Protein AF-A0A9E4BZV4-F1 (afdb_monomer_lite)

Structure (mmCIF, N/CA/C/O backbone):
data_AF-A0A9E4BZV4-F1
#
_entry.id   AF-A0A9E4BZV4-F1
#
loop_
_atom_site.group_PDB
_atom_site.id
_atom_site.type_symbol
_atom_site.label_atom_id
_atom_site.label_alt_id
_atom_site.label_comp_id
_atom_site.label_asym_id
_atom_site.label_entity_id
_atom_site.label_seq_id
_atom_site.pdbx_PDB_ins_code
_atom_site.Cartn_x
_atom_site.Cartn_y
_atom_site.Cartn_z
_atom_site.occupancy
_atom_site.B_iso_or_equiv
_atom_site.auth_seq_id
_atom_site.auth_comp_id
_atom_site.auth_asym_id
_atom_site.auth_atom_id
_atom_site.pdbx_PDB_model_num
ATOM 1 N N . MET A 1 1 ? -11.266 -21.667 -9.000 1.00 48.69 1 MET A N 1
ATOM 2 C CA . MET A 1 1 ? -10.302 -21.765 -7.882 1.00 48.69 1 MET A CA 1
ATOM 3 C C . MET A 1 1 ? -11.061 -22.300 -6.679 1.00 48.69 1 MET A C 1
ATOM 5 O O . MET A 1 1 ? -12.062 -21.698 -6.316 1.00 48.69 1 MET A O 1
ATOM 9 N N . SER A 1 2 ? -10.687 -23.462 -6.141 1.00 59.59 2 SER A N 1
ATOM 10 C CA . SER A 1 2 ? -11.324 -24.016 -4.939 1.00 59.59 2 SER A CA 1
ATOM 11 C C . SER A 1 2 ? -10.746 -23.324 -3.709 1.00 59.59 2 SER A C 1
ATOM 13 O O . SER A 1 2 ? -9.548 -23.442 -3.464 1.00 59.59 2 SER A O 1
ATOM 15 N N . VAL A 1 3 ? -11.576 -22.600 -2.961 1.00 64.75 3 VAL A N 1
ATOM 16 C CA . VAL A 1 3 ? -11.179 -22.023 -1.671 1.00 64.75 3 VAL A CA 1
ATOM 17 C C . VAL A 1 3 ? -10.897 -23.180 -0.716 1.00 64.75 3 VAL A C 1
ATOM 19 O O . VAL A 1 3 ? -11.782 -24.007 -0.481 1.00 64.75 3 VAL A O 1
ATOM 22 N N . SER A 1 4 ? -9.668 -23.288 -0.215 1.00 88.69 4 SER A N 1
ATOM 23 C CA . SER A 1 4 ? -9.328 -24.351 0.725 1.00 88.69 4 SER A CA 1
ATOM 24 C C . SER A 1 4 ? -9.882 -24.021 2.113 1.00 88.69 4 SER A C 1
ATOM 26 O O . SER A 1 4 ? -10.032 -22.859 2.492 1.00 88.69 4 SER A O 1
ATOM 28 N N . VAL A 1 5 ? -10.164 -25.050 2.915 1.00 82.75 5 VAL A N 1
ATOM 29 C CA . VAL A 1 5 ? -10.580 -24.874 4.319 1.00 82.75 5 VAL A CA 1
ATOM 30 C C . VAL A 1 5 ? -9.517 -24.102 5.118 1.00 82.75 5 VAL A C 1
ATOM 32 O O . VAL A 1 5 ? -9.857 -23.353 6.032 1.00 82.75 5 VAL A O 1
ATOM 35 N N . ALA A 1 6 ? -8.241 -24.229 4.740 1.00 77.19 6 ALA A N 1
ATOM 36 C CA . ALA A 1 6 ? -7.143 -23.482 5.343 1.00 77.19 6 ALA A CA 1
ATOM 37 C C . ALA A 1 6 ? -7.235 -21.975 5.048 1.00 77.19 6 ALA A C 1
ATOM 39 O O . ALA A 1 6 ? -7.008 -21.179 5.956 1.00 77.19 6 ALA A O 1
ATOM 40 N N . ASP A 1 7 ? -7.641 -21.581 3.837 1.00 72.44 7 ASP A N 1
ATOM 41 C CA . ASP A 1 7 ? -7.816 -20.168 3.465 1.00 72.44 7 ASP A CA 1
ATOM 42 C C . ASP A 1 7 ? -8.949 -19.521 4.270 1.00 72.44 7 ASP A C 1
ATOM 44 O O . ASP A 1 7 ? -8.813 -18.403 4.772 1.00 72.44 7 ASP A O 1
ATOM 48 N N . VAL A 1 8 ? -10.052 -20.256 4.460 1.00 77.31 8 VAL A N 1
ATOM 49 C CA . VAL A 1 8 ? -11.174 -19.815 5.304 1.00 77.31 8 VAL A CA 1
ATOM 50 C C . VAL A 1 8 ? -10.735 -19.690 6.763 1.00 77.31 8 VAL A C 1
ATOM 52 O O . VAL A 1 8 ? -11.028 -18.681 7.403 1.00 77.31 8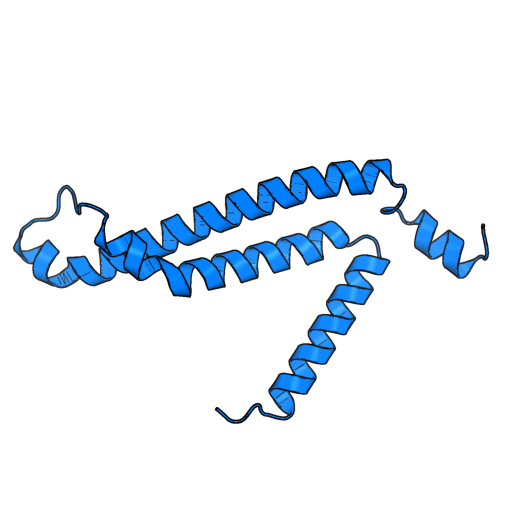 VAL A O 1
ATOM 55 N N . GLY A 1 9 ? -9.999 -20.680 7.282 1.00 81.12 9 GLY A N 1
ATOM 56 C CA . GLY A 1 9 ? -9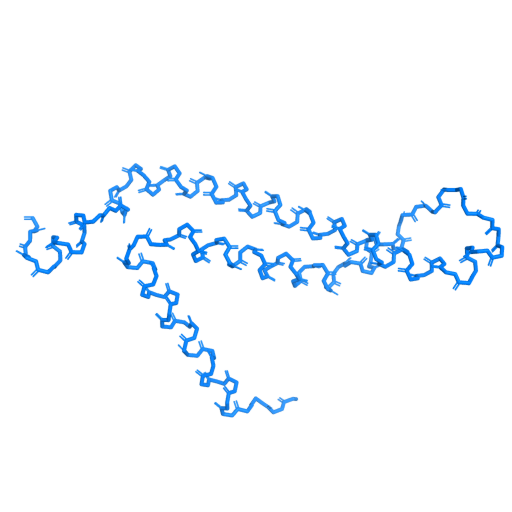.464 -20.664 8.644 1.00 81.12 9 GLY A CA 1
ATOM 57 C C . GLY A 1 9 ? -8.520 -19.486 8.895 1.00 81.12 9 GLY A C 1
ATOM 58 O O . GLY A 1 9 ? -8.664 -18.790 9.901 1.00 81.12 9 GLY A O 1
ATOM 59 N N . PHE A 1 10 ? -7.610 -19.205 7.957 1.00 75.12 10 PHE A N 1
ATOM 60 C CA . PHE A 1 10 ? -6.713 -18.048 8.021 1.00 75.12 10 PHE A CA 1
ATOM 61 C C . PHE A 1 10 ? -7.472 -16.721 7.965 1.00 75.12 10 PHE A C 1
ATOM 63 O O . PHE A 1 10 ? -7.181 -15.819 8.753 1.00 75.12 10 PHE A O 1
ATOM 70 N N . GLY A 1 11 ? -8.471 -16.605 7.085 1.00 73.50 11 GLY A N 1
ATOM 71 C CA . GLY A 1 11 ? -9.315 -15.413 6.997 1.00 73.50 11 GLY A CA 1
ATOM 72 C C . GLY A 1 11 ? -10.059 -15.126 8.303 1.00 73.50 11 GLY A C 1
ATOM 73 O O . GLY A 1 11 ? -10.064 -13.990 8.781 1.00 73.50 11 GLY A O 1
ATOM 74 N N . LEU A 1 12 ? -10.618 -16.164 8.929 1.00 75.81 12 LEU A N 1
ATOM 75 C CA . LEU A 1 12 ? -11.299 -16.062 10.223 1.00 75.81 12 LEU A CA 1
ATOM 76 C C . LEU A 1 12 ? -10.337 -15.648 11.342 1.00 75.81 12 LEU A C 1
ATOM 78 O O . LEU A 1 12 ? -10.658 -14.762 12.134 1.00 75.81 12 LEU A O 1
ATOM 82 N N . LEU A 1 13 ? -9.140 -16.236 11.376 1.00 73.75 13 LEU A N 1
ATOM 83 C CA . LEU A 1 13 ? -8.114 -15.895 12.360 1.00 73.75 13 LEU A CA 1
ATOM 84 C C . LEU A 1 13 ? -7.670 -14.428 12.231 1.00 73.75 13 LEU A C 1
ATOM 86 O O . LEU A 1 13 ? -7.541 -13.727 13.236 1.00 73.75 13 LEU A O 1
ATOM 90 N N . MET A 1 14 ? -7.488 -13.942 10.998 1.00 71.94 14 MET A N 1
ATOM 91 C CA . MET A 1 14 ? -7.159 -12.538 10.734 1.00 71.94 14 MET A CA 1
ATOM 92 C C . MET A 1 14 ? -8.289 -11.596 11.149 1.00 71.94 14 MET A C 1
ATOM 94 O O . MET A 1 14 ? -8.021 -10.574 11.779 1.00 71.94 14 MET A O 1
ATOM 98 N N . ALA A 1 15 ? -9.544 -11.947 10.856 1.00 69.81 15 ALA A N 1
ATOM 99 C CA . ALA A 1 15 ? -10.702 -11.147 11.247 1.00 69.81 15 ALA A CA 1
ATOM 100 C C . ALA A 1 15 ? -10.824 -11.023 12.776 1.00 69.81 15 ALA A C 1
ATOM 102 O O . ALA A 1 15 ? -11.037 -9.925 13.292 1.00 69.81 15 ALA A O 1
ATOM 103 N N . VAL A 1 16 ? -10.622 -12.124 13.510 1.00 72.94 16 VAL A N 1
ATOM 104 C CA . VAL A 1 16 ? -10.641 -12.122 14.981 1.00 72.94 16 VAL A CA 1
ATOM 105 C C . VAL A 1 16 ? -9.480 -11.302 15.550 1.00 72.94 16 VAL A C 1
ATOM 107 O O . VAL A 1 16 ? -9.710 -10.478 16.434 1.00 72.94 16 VAL A O 1
ATOM 110 N N . SER A 1 17 ? -8.260 -11.454 15.022 1.00 67.38 17 SER A N 1
ATOM 111 C CA . SER A 1 17 ? -7.102 -10.644 15.436 1.00 67.38 17 SER A CA 1
ATOM 112 C C . SER A 1 17 ? -7.302 -9.151 15.167 1.00 67.38 17 SER A C 1
ATOM 114 O O . SER A 1 17 ? -6.996 -8.329 16.030 1.00 67.38 17 SER A O 1
ATOM 116 N N . ALA A 1 18 ? -7.861 -8.788 14.010 1.00 64.31 18 ALA A N 1
ATOM 117 C CA . ALA A 1 18 ? -8.175 -7.402 13.673 1.00 64.31 18 ALA A CA 1
ATOM 118 C C . ALA A 1 18 ? -9.243 -6.821 14.614 1.00 64.31 18 ALA A C 1
ATOM 120 O O . ALA A 1 18 ? -9.082 -5.710 15.119 1.00 64.31 18 ALA A O 1
ATOM 121 N N . PHE A 1 19 ? -10.294 -7.589 14.918 1.00 67.31 19 PHE A N 1
ATOM 122 C CA . PHE A 1 19 ? -11.336 -7.194 15.868 1.00 67.31 19 PHE A CA 1
ATOM 123 C C . PHE A 1 19 ? -10.786 -6.998 17.288 1.00 67.31 19 PHE A C 1
ATOM 125 O O . PHE A 1 19 ? -11.084 -5.999 17.943 1.00 67.31 19 PHE A O 1
ATOM 132 N N . TRP A 1 20 ? -9.937 -7.915 17.757 1.00 62.72 20 TRP A N 1
ATOM 133 C CA . TRP A 1 20 ? -9.284 -7.800 19.063 1.00 62.72 20 TRP A CA 1
ATOM 134 C C . TRP A 1 20 ? -8.295 -6.633 19.133 1.00 62.72 20 TRP A C 1
ATOM 136 O O . TRP A 1 20 ? -8.224 -5.950 20.156 1.00 62.72 20 TRP A O 1
ATOM 146 N N . GLY A 1 21 ? -7.568 -6.367 18.045 1.00 62.69 21 GLY A N 1
ATOM 147 C CA . GLY A 1 21 ? -6.727 -5.180 17.912 1.00 62.69 21 GLY A CA 1
ATOM 148 C C . GLY A 1 21 ? -7.547 -3.895 18.033 1.00 62.69 21 GLY A C 1
ATOM 149 O O . GLY A 1 21 ? -7.230 -3.037 18.856 1.00 62.69 21 GLY A O 1
ATOM 150 N N . LEU A 1 22 ? -8.663 -3.806 17.304 1.00 63.69 22 LEU A N 1
ATOM 151 C CA . LEU A 1 22 ? -9.589 -2.672 17.374 1.00 63.69 22 LEU A CA 1
ATOM 152 C C . LEU A 1 22 ? -10.132 -2.450 18.796 1.00 63.69 22 LEU A C 1
ATOM 154 O O . LEU A 1 22 ? -10.122 -1.320 19.280 1.00 63.69 22 LEU A O 1
ATOM 158 N N . GLN A 1 23 ? -10.536 -3.515 19.498 1.00 60.19 23 GLN A N 1
ATOM 159 C CA . GLN A 1 23 ? -11.041 -3.425 20.877 1.00 60.19 23 GLN A CA 1
ATOM 160 C C . GLN A 1 23 ? -9.989 -2.965 21.897 1.00 60.19 23 GLN A C 1
ATOM 162 O O . GLN A 1 23 ? -10.330 -2.320 22.885 1.00 60.19 23 GLN A O 1
ATOM 167 N N . ARG A 1 24 ? -8.708 -3.270 21.670 1.00 58.97 24 ARG A N 1
ATOM 168 C CA . ARG A 1 24 ? -7.602 -2.878 22.561 1.00 58.97 24 ARG A CA 1
ATOM 169 C C . ARG A 1 24 ? -7.060 -1.474 22.291 1.00 58.97 24 ARG A C 1
ATOM 171 O O . ARG A 1 24 ? -6.054 -1.093 22.882 1.00 58.97 24 ARG A O 1
ATOM 178 N N . GLY A 1 25 ? -7.705 -0.710 21.410 1.00 60.59 25 GLY A N 1
ATOM 179 C CA . GLY A 1 25 ? -7.221 0.606 21.002 1.00 60.59 25 GLY A CA 1
ATOM 180 C C . GLY A 1 25 ? -6.077 0.551 19.988 1.00 60.59 25 GLY A C 1
ATOM 181 O O . GLY A 1 25 ? -5.529 1.600 19.665 1.00 60.59 25 GLY A O 1
ATOM 182 N N . LEU A 1 26 ? -5.770 -0.626 19.422 1.00 66.25 26 LEU A N 1
ATOM 183 C CA . LEU A 1 26 ? -4.787 -0.796 18.344 1.00 66.25 26 LEU A CA 1
ATOM 184 C C . LEU A 1 26 ? -5.385 -0.491 16.958 1.00 66.25 26 LEU A C 1
ATOM 186 O O . LEU A 1 26 ? -5.014 -1.072 15.936 1.00 66.25 26 LEU A O 1
ATOM 190 N N . ALA A 1 27 ? -6.387 0.391 16.910 1.00 67.50 27 ALA A N 1
ATOM 191 C CA . ALA A 1 27 ? -7.058 0.764 15.671 1.00 67.50 27 ALA A CA 1
ATOM 192 C C . ALA A 1 27 ? -6.075 1.377 14.662 1.00 67.50 27 ALA A C 1
ATOM 194 O O . ALA A 1 27 ? -6.242 1.199 13.456 1.00 67.50 27 ALA A O 1
ATOM 195 N N . LYS A 1 28 ? -5.025 2.049 15.153 1.00 67.94 28 LYS A N 1
ATOM 196 C CA . LYS A 1 28 ? -3.976 2.655 14.325 1.00 67.94 28 LYS A CA 1
ATOM 197 C C . LYS A 1 28 ? -3.128 1.575 13.641 1.00 67.94 28 LYS A C 1
ATOM 199 O O . LYS A 1 28 ? -2.853 1.684 12.449 1.00 67.94 28 LYS A O 1
ATOM 204 N N . GLU A 1 29 ? -2.777 0.516 14.359 1.00 73.31 29 GLU A N 1
ATOM 205 C CA . GLU A 1 29 ? -1.975 -0.607 13.876 1.00 73.31 29 GLU A CA 1
ATOM 206 C C . GLU A 1 29 ? -2.766 -1.465 12.886 1.00 73.31 29 GLU A C 1
ATOM 208 O O . GLU A 1 29 ? -2.268 -1.764 11.802 1.00 73.31 29 GLU A O 1
ATOM 213 N N . VAL A 1 30 ? -4.020 -1.802 13.209 1.00 76.94 30 VAL A N 1
ATOM 214 C CA . VAL A 1 30 ? -4.890 -2.586 12.313 1.00 76.94 30 VAL A CA 1
ATOM 215 C C . VAL A 1 30 ? -5.147 -1.830 11.008 1.00 76.94 30 VAL A C 1
ATOM 217 O O . VAL A 1 30 ? -5.038 -2.407 9.925 1.00 76.94 30 VAL A O 1
ATOM 220 N N . LEU A 1 31 ? -5.441 -0.529 11.089 1.00 76.38 31 LEU A N 1
ATOM 221 C CA . LEU A 1 31 ? -5.701 0.288 9.906 1.00 76.38 31 LEU A CA 1
ATOM 222 C C . LEU A 1 31 ? -4.427 0.518 9.076 1.00 76.38 31 LEU A C 1
ATOM 224 O O . LEU A 1 31 ? -4.494 0.468 7.853 1.00 76.38 31 LEU A O 1
ATOM 228 N N . SER A 1 32 ? -3.264 0.680 9.716 1.00 74.88 32 SER A N 1
ATOM 229 C CA . SER A 1 32 ? -1.956 0.738 9.043 1.00 74.88 32 SER A CA 1
ATOM 230 C C . SER A 1 32 ? -1.670 -0.529 8.228 1.00 74.88 32 SER A C 1
ATOM 232 O O . SER A 1 32 ? -1.337 -0.446 7.044 1.00 74.88 32 SER A O 1
ATOM 234 N N . VAL A 1 33 ? -1.879 -1.710 8.822 1.00 82.62 33 VAL A N 1
ATOM 235 C CA . VAL A 1 33 ? -1.694 -2.994 8.126 1.00 82.62 33 VAL A CA 1
ATOM 236 C C . VAL A 1 33 ? -2.683 -3.139 6.966 1.00 82.62 33 VAL A C 1
ATOM 238 O O . VAL A 1 33 ? -2.295 -3.584 5.887 1.00 82.62 33 VAL A O 1
ATOM 241 N N . ALA A 1 34 ? -3.938 -2.719 7.147 1.00 83.44 34 ALA A N 1
ATOM 242 C CA . ALA A 1 34 ? -4.934 -2.735 6.078 1.00 83.44 34 ALA A CA 1
ATOM 243 C C . ALA A 1 34 ? -4.549 -1.805 4.913 1.00 83.44 34 ALA A C 1
ATOM 245 O O . ALA A 1 34 ? -4.647 -2.205 3.755 1.00 83.44 34 ALA A O 1
ATOM 246 N N . ILE A 1 35 ? -4.058 -0.596 5.204 1.00 83.25 35 ILE A N 1
ATOM 247 C CA . ILE A 1 35 ? -3.560 0.347 4.191 1.00 83.25 35 ILE A CA 1
ATOM 248 C C . ILE A 1 35 ? -2.376 -0.249 3.434 1.00 83.25 35 ILE A C 1
ATOM 250 O O . ILE A 1 35 ? -2.334 -0.170 2.208 1.00 83.25 35 ILE A O 1
ATOM 254 N N . LEU A 1 36 ? -1.441 -0.886 4.142 1.00 82.88 36 LEU A N 1
ATOM 255 C CA . LEU A 1 36 ? -0.298 -1.547 3.522 1.00 82.88 36 LEU A CA 1
ATOM 256 C C . LEU A 1 36 ? -0.742 -2.682 2.590 1.00 82.88 36 LEU A C 1
ATOM 258 O O . LEU A 1 36 ? -0.285 -2.753 1.451 1.00 82.88 36 LEU A O 1
ATOM 262 N N . ALA A 1 37 ? -1.663 -3.538 3.040 1.00 85.88 37 ALA A N 1
ATOM 263 C CA . ALA A 1 37 ? -2.206 -4.621 2.223 1.00 85.88 37 ALA A CA 1
ATOM 264 C C . ALA A 1 37 ? -2.921 -4.085 0.971 1.00 85.88 37 ALA A C 1
ATOM 266 O O . ALA A 1 37 ? -2.709 -4.600 -0.127 1.00 85.88 37 ALA A O 1
ATOM 267 N N . LEU A 1 38 ? -3.713 -3.018 1.114 1.00 86.06 38 LEU A N 1
ATOM 268 C CA . LEU A 1 38 ? -4.384 -2.355 -0.005 1.00 86.06 38 LEU A CA 1
ATOM 269 C C . LEU A 1 38 ? -3.395 -1.696 -0.971 1.00 86.06 38 LEU A C 1
ATOM 271 O O . LEU A 1 38 ? -3.621 -1.742 -2.176 1.00 86.06 38 LEU A O 1
ATOM 275 N N . ALA A 1 39 ? -2.296 -1.126 -0.476 1.00 84.56 39 ALA A N 1
ATOM 276 C CA . ALA A 1 39 ? -1.251 -0.553 -1.318 1.00 84.56 39 ALA A CA 1
ATOM 277 C C . ALA A 1 39 ? -0.513 -1.627 -2.127 1.00 84.56 39 ALA A C 1
ATOM 279 O O . ALA A 1 39 ? -0.290 -1.441 -3.323 1.00 84.56 39 ALA A O 1
ATOM 280 N N . ILE A 1 40 ? -0.192 -2.771 -1.513 1.00 86.31 40 ILE A N 1
ATOM 281 C CA . ILE A 1 40 ? 0.399 -3.926 -2.211 1.00 86.31 40 ILE A CA 1
ATOM 282 C C . ILE A 1 40 ? -0.568 -4.455 -3.276 1.00 86.31 40 ILE A C 1
ATOM 284 O O . ILE A 1 40 ? -0.175 -4.679 -4.421 1.00 86.31 40 ILE A O 1
ATOM 288 N N . LEU A 1 41 ? -1.841 -4.625 -2.915 1.00 89.62 41 LEU A N 1
ATOM 289 C CA . LEU A 1 41 ? -2.866 -5.118 -3.828 1.00 89.62 41 LEU A CA 1
ATOM 290 C C . LEU A 1 41 ? -3.079 -4.148 -5.000 1.00 89.62 41 LEU A C 1
ATOM 292 O O . LEU A 1 41 ? -3.040 -4.572 -6.153 1.00 89.62 41 LEU A O 1
ATOM 296 N N . GLY A 1 42 ? -3.202 -2.849 -4.725 1.00 82.69 42 GLY A N 1
ATOM 297 C CA . GLY A 1 42 ? -3.286 -1.806 -5.746 1.00 82.69 42 GLY A CA 1
ATOM 298 C C . GLY A 1 42 ? -2.079 -1.816 -6.683 1.00 82.69 42 GLY A C 1
ATOM 299 O O . GLY A 1 42 ? -2.252 -1.841 -7.899 1.00 82.69 42 GLY A O 1
ATOM 300 N N . ALA A 1 43 ? -0.862 -1.894 -6.138 1.00 86.25 43 ALA A N 1
ATOM 301 C CA . ALA A 1 43 ? 0.361 -1.997 -6.930 1.00 86.25 43 ALA A CA 1
ATOM 302 C C . ALA A 1 43 ? 0.362 -3.225 -7.851 1.00 86.25 43 ALA A C 1
ATOM 304 O O . ALA A 1 43 ? 0.728 -3.111 -9.017 1.00 86.25 43 ALA A O 1
ATOM 305 N N . SER A 1 44 ? -0.098 -4.381 -7.362 1.00 85.44 44 SER A N 1
ATOM 306 C CA . SER A 1 44 ? -0.165 -5.601 -8.176 1.00 85.44 44 SER A CA 1
ATOM 307 C C . SER A 1 44 ? -1.203 -5.538 -9.300 1.00 85.44 44 SER A C 1
ATOM 309 O O . SER A 1 44 ? -0.964 -6.099 -10.368 1.00 85.44 44 SER A O 1
ATOM 311 N N . LEU A 1 45 ? -2.333 -4.858 -9.070 1.00 88.88 45 LEU A N 1
ATOM 312 C CA . LEU A 1 45 ? -3.439 -4.783 -10.025 1.00 88.88 45 LEU A CA 1
ATOM 313 C C . LEU A 1 45 ? -3.205 -3.707 -11.088 1.00 88.88 45 LEU A C 1
ATOM 315 O O . LEU A 1 45 ? -3.372 -3.979 -12.270 1.00 88.88 45 LEU A O 1
ATOM 319 N N . PHE A 1 46 ? -2.779 -2.512 -10.675 1.00 88.88 46 PHE A N 1
ATOM 320 C CA . PHE A 1 46 ? -2.714 -1.331 -11.547 1.00 88.88 46 PHE A CA 1
ATOM 321 C C . PHE A 1 46 ? -1.280 -0.923 -11.919 1.00 88.88 46 PHE A C 1
ATOM 323 O O . PHE A 1 46 ? -1.074 -0.037 -12.746 1.00 88.88 46 PHE A O 1
ATOM 330 N N . GLY A 1 47 ? -0.258 -1.539 -11.313 1.00 81.12 47 GLY A N 1
ATOM 331 C CA . GLY A 1 47 ? 1.143 -1.164 -11.524 1.00 81.12 47 GLY A CA 1
ATOM 332 C C . GLY A 1 47 ? 1.627 -1.338 -12.962 1.00 81.12 47 GLY A C 1
ATOM 333 O O . GLY A 1 47 ? 2.403 -0.520 -13.447 1.00 81.12 47 GLY A O 1
ATOM 334 N N . ALA A 1 48 ? 1.142 -2.363 -13.667 1.00 83.75 48 ALA A N 1
ATOM 335 C CA . ALA A 1 48 ? 1.495 -2.592 -15.068 1.00 83.75 48 ALA A CA 1
ATOM 336 C C . ALA A 1 48 ? 0.881 -1.535 -16.004 1.00 83.75 48 ALA A C 1
ATOM 338 O O . ALA A 1 48 ? 1.562 -1.020 -16.888 1.00 83.75 48 ALA A O 1
ATOM 339 N N . GLU A 1 49 ? -0.382 -1.176 -15.775 1.00 87.88 49 GLU A N 1
ATOM 340 C CA . GLU A 1 49 ? -1.105 -0.172 -16.561 1.00 87.88 49 GLU A CA 1
ATOM 341 C C . GLU A 1 49 ? -0.466 1.206 -16.386 1.00 87.88 49 GLU A C 1
ATOM 343 O O . GLU A 1 49 ? -0.139 1.863 -17.371 1.00 87.88 49 GLU A O 1
ATOM 348 N N . LEU A 1 50 ? -0.191 1.605 -15.139 1.00 84.19 50 LEU A N 1
ATOM 349 C CA . LEU A 1 50 ? 0.479 2.871 -14.849 1.00 84.19 50 LEU A CA 1
ATOM 350 C C . LEU A 1 50 ? 1.907 2.903 -15.415 1.00 84.19 50 LEU A C 1
ATOM 352 O O . LEU A 1 50 ? 2.340 3.918 -15.956 1.00 84.19 50 LEU A O 1
ATOM 356 N N . GLY A 1 51 ? 2.625 1.781 -15.315 1.00 83.56 51 GLY A N 1
ATOM 357 C CA . GLY A 1 51 ? 3.989 1.635 -15.815 1.00 83.56 51 GLY A CA 1
ATOM 358 C C . GLY A 1 51 ? 4.110 1.859 -17.319 1.00 83.56 51 GLY A C 1
ATOM 359 O O . GLY A 1 51 ? 5.052 2.508 -17.762 1.00 83.56 51 GLY A O 1
ATOM 360 N N . SER A 1 52 ? 3.124 1.394 -18.091 1.00 83.44 52 SER A N 1
ATOM 361 C CA . SER A 1 52 ? 3.108 1.515 -19.557 1.00 83.44 52 SER A CA 1
ATOM 362 C C . SER A 1 52 ? 3.012 2.955 -20.079 1.00 83.44 52 SER A C 1
ATOM 364 O O . SER A 1 52 ? 3.327 3.216 -21.237 1.00 83.44 52 SER A O 1
ATOM 366 N N . VAL A 1 53 ? 2.587 3.897 -19.232 1.00 83.62 53 VAL A N 1
ATOM 367 C CA . VAL A 1 53 ? 2.439 5.320 -19.583 1.00 83.62 53 VAL A CA 1
ATOM 368 C C . VAL A 1 53 ? 3.701 6.118 -19.228 1.00 83.62 53 VAL A C 1
ATOM 370 O O . VAL A 1 53 ? 3.846 7.269 -19.641 1.00 83.62 53 VAL A O 1
ATOM 373 N N . LEU A 1 54 ? 4.627 5.534 -18.458 1.00 80.94 54 LEU A N 1
ATOM 374 C CA . LEU A 1 54 ? 5.833 6.224 -18.011 1.00 80.94 54 LEU A CA 1
ATOM 375 C C . LEU A 1 54 ? 6.886 6.248 -19.126 1.00 80.94 54 LEU A C 1
ATOM 377 O O . LEU A 1 54 ? 7.349 5.185 -19.548 1.00 80.94 54 LEU A O 1
ATOM 381 N N . PRO A 1 55 ? 7.327 7.439 -19.573 1.00 77.25 55 PRO A N 1
ATOM 382 C CA . PRO A 1 55 ? 8.423 7.526 -20.522 1.00 77.25 55 PRO A CA 1
ATOM 383 C C . PRO A 1 55 ? 9.725 7.087 -19.843 1.00 77.25 55 PRO A C 1
ATOM 385 O O . PRO A 1 55 ? 10.098 7.603 -18.785 1.00 77.25 55 PRO A O 1
ATOM 388 N N . LEU A 1 56 ? 10.440 6.153 -20.467 1.00 77.25 56 LEU A N 1
ATOM 389 C CA . LEU A 1 56 ? 11.769 5.733 -20.035 1.00 77.25 56 LEU A CA 1
ATOM 390 C C . LEU A 1 56 ? 12.812 6.738 -20.538 1.00 77.25 56 LEU A C 1
ATOM 392 O O . LEU A 1 56 ? 13.448 6.554 -21.569 1.00 77.25 56 LEU A O 1
ATOM 396 N N . ILE A 1 57 ? 12.965 7.854 -19.826 1.00 75.69 57 ILE A N 1
ATOM 397 C CA . ILE A 1 57 ? 13.912 8.903 -20.221 1.00 75.69 57 ILE A CA 1
ATOM 398 C C . ILE A 1 57 ? 15.339 8.471 -19.855 1.00 75.69 57 ILE A C 1
ATOM 400 O O . ILE A 1 57 ? 15.641 8.258 -18.681 1.00 75.69 57 ILE A O 1
ATOM 404 N N . GLY A 1 58 ? 16.228 8.412 -20.850 1.00 68.81 58 GLY A N 1
ATOM 405 C CA . GLY A 1 58 ? 17.669 8.221 -20.647 1.00 68.81 58 GLY A CA 1
ATOM 406 C C . GLY A 1 58 ? 18.179 6.781 -20.756 1.00 68.81 58 GLY A C 1
ATOM 407 O O . GLY A 1 58 ? 19.329 6.538 -20.392 1.00 68.81 58 GLY A O 1
ATOM 408 N N . LEU A 1 59 ? 17.365 5.842 -21.250 1.00 72.38 59 LEU A N 1
ATOM 409 C CA . LEU A 1 59 ? 17.846 4.529 -21.689 1.00 72.38 59 LEU A CA 1
ATOM 410 C C . LEU A 1 59 ? 18.303 4.591 -23.153 1.00 72.38 59 LEU A C 1
ATOM 412 O O . LEU A 1 59 ? 17.730 5.315 -23.960 1.00 72.38 59 LEU A O 1
ATOM 416 N N . ASP A 1 60 ? 19.360 3.844 -23.466 1.00 78.56 60 ASP A N 1
ATOM 417 C CA . ASP A 1 60 ? 19.785 3.570 -24.843 1.00 78.56 60 ASP A CA 1
ATOM 418 C C . ASP A 1 60 ? 18.800 2.582 -25.500 1.00 78.56 60 ASP A C 1
ATOM 420 O O . ASP A 1 60 ? 18.218 1.755 -24.790 1.00 78.56 60 ASP A O 1
ATOM 424 N N . GLU A 1 61 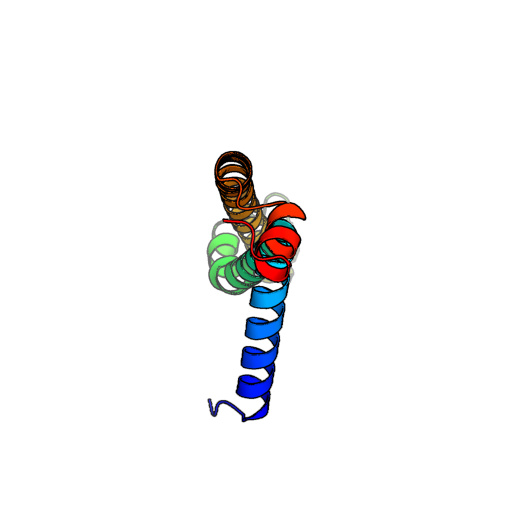? 18.632 2.617 -26.826 1.00 76.38 61 GLU A N 1
ATOM 425 C CA . GLU A 1 61 ? 17.623 1.811 -27.548 1.00 76.38 61 GLU A CA 1
ATOM 426 C C . GLU A 1 61 ? 17.761 0.309 -27.236 1.00 76.38 61 GLU A C 1
ATOM 428 O O . GLU A 1 61 ? 16.775 -0.381 -26.974 1.00 76.38 61 GLU A O 1
ATOM 433 N N . ALA A 1 62 ? 19.000 -0.188 -27.150 1.00 74.75 62 ALA A N 1
ATOM 434 C CA . ALA A 1 62 ? 19.283 -1.586 -26.819 1.00 74.75 62 ALA A CA 1
ATOM 435 C C . ALA A 1 62 ? 18.902 -1.966 -25.372 1.00 74.75 62 ALA A C 1
ATOM 437 O O . ALA A 1 62 ? 18.582 -3.123 -25.092 1.00 74.75 62 ALA A O 1
ATOM 438 N N . ALA A 1 63 ? 18.946 -1.012 -24.438 1.00 72.00 63 ALA A N 1
ATOM 439 C CA . ALA A 1 63 ? 18.566 -1.227 -23.042 1.00 72.00 63 ALA A CA 1
ATOM 440 C C . ALA A 1 63 ? 17.051 -1.080 -22.838 1.00 72.00 63 ALA A C 1
ATOM 442 O O . ALA A 1 63 ? 16.473 -1.787 -22.009 1.00 72.00 63 ALA A O 1
ATOM 443 N N . GLU A 1 64 ? 16.404 -0.199 -23.603 1.00 77.69 64 GLU A N 1
ATOM 444 C CA . GLU A 1 64 ? 14.950 -0.051 -23.613 1.00 77.69 64 GLU A CA 1
ATOM 445 C C . GLU A 1 64 ? 14.266 -1.315 -24.148 1.00 77.69 64 GLU A C 1
ATOM 447 O O . GLU A 1 64 ? 13.329 -1.812 -23.525 1.00 77.69 64 GLU A O 1
ATOM 452 N N . GLU A 1 65 ? 14.783 -1.906 -25.225 1.00 78.00 65 GLU A N 1
ATOM 453 C CA . GLU A 1 65 ? 14.220 -3.137 -25.790 1.00 78.00 65 GLU A CA 1
ATOM 454 C C . GLU A 1 65 ? 14.393 -4.348 -24.851 1.00 78.00 65 GLU A C 1
ATOM 456 O O . GLU A 1 65 ? 13.489 -5.175 -24.723 1.00 78.00 65 GLU A O 1
ATOM 461 N N . ALA A 1 66 ? 15.527 -4.439 -24.146 1.00 79.00 66 ALA A N 1
ATOM 462 C CA . ALA A 1 66 ? 15.839 -5.579 -23.282 1.00 79.00 66 ALA A CA 1
ATOM 463 C C . ALA A 1 66 ? 15.223 -5.497 -21.873 1.00 79.00 66 ALA A C 1
ATOM 465 O O . ALA A 1 66 ? 14.866 -6.528 -21.304 1.00 79.00 66 ALA A O 1
ATOM 466 N N . LEU A 1 67 ? 15.139 -4.300 -21.281 1.00 77.00 67 LEU A N 1
ATOM 467 C CA . LEU A 1 67 ? 14.761 -4.106 -19.870 1.00 77.00 67 LEU A CA 1
ATOM 468 C C . LEU A 1 67 ? 13.576 -3.153 -19.679 1.00 77.00 67 LEU A C 1
ATOM 470 O O . LEU A 1 67 ? 13.050 -3.048 -18.568 1.00 77.00 67 LEU A O 1
ATOM 474 N N . GLY A 1 68 ? 13.140 -2.462 -20.733 1.00 80.00 68 GLY A N 1
ATOM 475 C CA . GLY A 1 68 ? 12.091 -1.449 -20.662 1.00 80.00 68 GLY A CA 1
ATOM 476 C C . GLY A 1 68 ? 10.784 -1.943 -20.036 1.00 80.00 68 GLY A C 1
ATOM 477 O O . GLY A 1 68 ? 10.313 -1.298 -19.097 1.00 80.00 68 GLY A O 1
ATOM 478 N N . PRO A 1 69 ? 10.226 -3.099 -20.448 1.00 83.19 69 PRO A N 1
ATOM 479 C CA . PRO A 1 69 ? 8.963 -3.599 -19.899 1.00 83.19 69 PRO A CA 1
ATOM 480 C C . PRO A 1 69 ? 9.025 -3.910 -18.396 1.00 83.19 69 PRO A C 1
ATOM 482 O O . PRO A 1 69 ? 8.096 -3.590 -17.650 1.00 83.19 69 PRO A O 1
ATOM 485 N N . ASP A 1 70 ? 10.130 -4.496 -17.931 1.00 86.38 70 ASP A N 1
ATOM 486 C CA . ASP A 1 70 ? 10.309 -4.851 -16.520 1.00 86.38 70 ASP A CA 1
ATOM 487 C C . ASP A 1 70 ? 10.534 -3.607 -15.656 1.00 86.38 70 ASP A C 1
ATOM 489 O O . ASP A 1 70 ? 9.934 -3.476 -14.584 1.00 86.38 70 ASP A O 1
ATOM 493 N N . ILE A 1 71 ? 11.336 -2.654 -16.142 1.00 85.19 71 ILE A N 1
ATOM 494 C CA . ILE A 1 71 ? 11.569 -1.372 -15.467 1.00 85.19 71 ILE A CA 1
ATOM 495 C C . ILE A 1 71 ? 10.270 -0.563 -15.399 1.00 85.19 71 ILE A C 1
ATOM 497 O O . ILE A 1 71 ? 9.922 -0.065 -14.328 1.00 85.19 71 ILE A O 1
ATOM 501 N N . GLN A 1 72 ? 9.516 -0.467 -16.497 1.00 86.19 72 GLN A N 1
ATOM 502 C CA . GLN A 1 72 ? 8.217 0.214 -16.528 1.00 86.19 72 GLN A CA 1
ATOM 503 C C . GLN A 1 72 ? 7.242 -0.406 -15.536 1.00 86.19 72 GLN A C 1
ATOM 505 O O . GLN A 1 72 ? 6.624 0.311 -14.748 1.00 86.19 72 GLN A O 1
ATOM 510 N N . A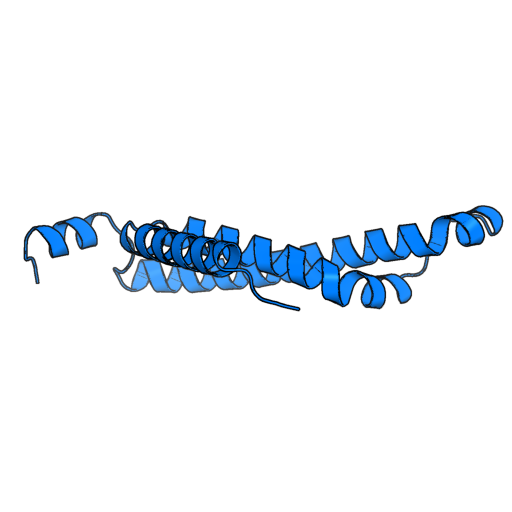RG A 1 73 ? 7.135 -1.738 -15.513 1.00 86.31 73 ARG A N 1
ATOM 511 C CA . ARG A 1 73 ? 6.265 -2.440 -14.566 1.00 86.31 73 ARG A CA 1
ATOM 512 C C . ARG A 1 73 ? 6.695 -2.213 -13.120 1.00 86.31 73 ARG A C 1
ATOM 514 O O . ARG A 1 73 ? 5.834 -2.010 -12.260 1.00 86.31 73 ARG A O 1
ATOM 521 N N . PHE A 1 74 ? 7.995 -2.238 -12.839 1.00 86.50 74 PHE A N 1
ATOM 522 C CA . PHE A 1 74 ? 8.532 -1.976 -11.506 1.00 86.50 74 PHE A CA 1
ATOM 523 C C . PHE A 1 74 ? 8.234 -0.542 -11.052 1.00 86.50 74 PHE A C 1
ATOM 525 O O . PHE A 1 74 ? 7.679 -0.345 -9.969 1.00 86.50 74 PHE A O 1
ATOM 532 N N . LEU A 1 75 ? 8.524 0.451 -11.897 1.00 86.38 75 LEU A N 1
ATOM 533 C CA . LEU A 1 75 ? 8.259 1.864 -11.617 1.00 86.38 75 LEU A CA 1
ATOM 534 C C . LEU A 1 75 ? 6.762 2.136 -11.450 1.00 86.38 75 LEU A C 1
ATOM 536 O O . LEU A 1 75 ? 6.362 2.771 -10.477 1.00 86.38 75 LEU A O 1
ATOM 540 N N . GLY A 1 76 ? 5.928 1.605 -12.343 1.00 87.31 76 GLY A N 1
ATOM 541 C CA . GLY A 1 76 ? 4.477 1.738 -12.259 1.00 87.31 76 GLY A CA 1
ATOM 542 C C . GLY A 1 76 ? 3.903 1.113 -10.989 1.00 87.31 76 GLY A C 1
ATOM 543 O O . GLY A 1 76 ? 3.113 1.746 -10.291 1.00 87.31 76 GLY A O 1
ATOM 544 N N . SER A 1 77 ? 4.363 -0.086 -10.617 1.00 87.12 77 SER A N 1
ATOM 545 C CA . SER A 1 77 ? 3.972 -0.735 -9.355 1.00 87.12 77 SER A CA 1
ATOM 546 C C . SER A 1 77 ? 4.423 0.076 -8.138 1.00 87.12 77 SER A C 1
ATOM 548 O O . SER A 1 77 ? 3.649 0.250 -7.198 1.00 87.12 77 SER A O 1
ATOM 550 N N . GLY A 1 78 ? 5.643 0.620 -8.167 1.00 85.75 78 GLY A N 1
ATOM 551 C CA . GLY A 1 78 ? 6.172 1.480 -7.109 1.00 85.75 78 GLY A CA 1
ATOM 552 C C . GLY A 1 78 ? 5.367 2.769 -6.934 1.00 85.75 78 GLY A C 1
ATOM 553 O O . GLY A 1 78 ? 4.999 3.117 -5.812 1.00 85.75 78 GLY A O 1
ATOM 554 N N . ILE A 1 79 ? 5.027 3.455 -8.027 1.00 89.00 79 ILE A N 1
ATOM 555 C CA . ILE A 1 79 ? 4.224 4.684 -7.972 1.00 89.00 79 ILE A CA 1
ATOM 556 C C . ILE A 1 79 ? 2.810 4.379 -7.475 1.00 89.00 79 ILE A C 1
ATOM 558 O O . ILE A 1 79 ? 2.329 5.057 -6.566 1.00 89.00 79 ILE A O 1
ATOM 562 N N . THR A 1 80 ? 2.156 3.340 -8.000 1.00 88.38 80 THR A N 1
ATOM 563 C CA . THR A 1 80 ? 0.822 2.932 -7.534 1.00 88.38 80 THR A CA 1
ATOM 564 C C . THR A 1 80 ? 0.828 2.585 -6.046 1.00 88.38 80 THR A C 1
ATOM 566 O O . THR A 1 80 ? -0.061 3.029 -5.317 1.00 88.38 80 THR A O 1
ATOM 569 N N . PHE A 1 81 ? 1.846 1.858 -5.572 1.00 88.38 81 PHE A N 1
ATOM 570 C CA . PHE A 1 81 ? 2.020 1.575 -4.147 1.00 88.38 81 PHE A CA 1
ATOM 571 C C . PHE A 1 81 ? 2.064 2.871 -3.328 1.00 88.38 81 PHE A C 1
ATOM 573 O O . PHE A 1 81 ? 1.309 3.017 -2.367 1.00 88.38 81 PHE A O 1
ATOM 580 N N . VAL A 1 82 ? 2.903 3.831 -3.729 1.00 88.44 82 VAL A N 1
ATOM 581 C CA . VAL A 1 82 ? 3.051 5.117 -3.031 1.00 88.44 82 VAL A CA 1
ATOM 582 C C . VAL A 1 82 ? 1.740 5.902 -3.025 1.00 88.44 82 VAL A C 1
ATOM 584 O O . VAL A 1 82 ? 1.356 6.423 -1.980 1.00 88.44 82 VAL A O 1
ATOM 587 N N . LEU A 1 83 ? 1.020 5.957 -4.148 1.00 90.00 83 LEU A N 1
ATOM 588 C CA . LEU A 1 83 ? -0.262 6.662 -4.242 1.00 90.00 83 LEU A CA 1
ATOM 589 C C . LEU A 1 83 ? -1.313 6.066 -3.300 1.00 90.00 83 LEU A C 1
ATOM 591 O O . LEU A 1 83 ? -1.950 6.803 -2.545 1.00 90.00 83 LEU A O 1
ATOM 595 N N . PHE A 1 84 ? -1.467 4.741 -3.298 1.00 85.88 8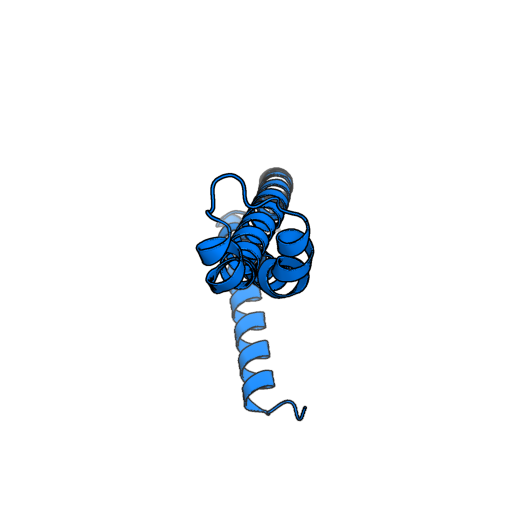4 PHE A N 1
ATOM 596 C CA . PHE A 1 84 ? -2.404 4.060 -2.402 1.00 85.88 84 PHE A CA 1
ATOM 597 C C . PHE A 1 84 ? -1.993 4.201 -0.937 1.00 85.88 84 PHE A C 1
ATOM 599 O O . PHE A 1 84 ? -2.846 4.430 -0.078 1.00 85.88 84 PHE A O 1
ATOM 606 N N . TYR A 1 85 ? -0.696 4.109 -0.647 1.00 83.19 85 TYR A N 1
ATOM 607 C CA . TYR A 1 85 ? -0.179 4.276 0.703 1.00 83.19 85 TYR A CA 1
ATOM 608 C C . TYR A 1 85 ? -0.425 5.695 1.231 1.00 83.19 85 TYR A C 1
ATOM 610 O O . TYR A 1 85 ? -0.915 5.854 2.348 1.00 83.19 85 TYR A O 1
ATOM 618 N N . LEU A 1 86 ? -0.169 6.729 0.422 1.00 86.06 86 LEU A N 1
ATOM 619 C CA . LEU A 1 86 ? -0.444 8.126 0.777 1.00 86.06 86 LEU A CA 1
ATOM 620 C C . LEU A 1 86 ? -1.942 8.393 0.952 1.00 86.06 86 LEU A C 1
ATOM 622 O O . LEU A 1 86 ? -2.339 9.046 1.919 1.00 86.06 86 LEU A O 1
ATOM 626 N N . ALA A 1 87 ? -2.780 7.865 0.056 1.00 87.75 87 ALA A N 1
ATOM 627 C CA . ALA A 1 87 ? -4.232 7.978 0.171 1.00 87.75 87 ALA A CA 1
ATOM 628 C C . ALA A 1 87 ? -4.742 7.308 1.457 1.00 87.75 87 ALA A C 1
ATOM 630 O O . ALA A 1 87 ? -5.505 7.909 2.217 1.00 87.75 87 ALA A O 1
ATOM 631 N N . GLY A 1 88 ? -4.271 6.095 1.748 1.00 81.75 88 GLY A N 1
ATOM 632 C CA . GLY A 1 88 ? -4.593 5.388 2.982 1.00 81.75 88 GLY A CA 1
ATOM 633 C C . GLY A 1 88 ? -4.096 6.125 4.225 1.00 81.75 88 GLY A C 1
ATOM 634 O O . GLY A 1 88 ? -4.844 6.268 5.188 1.00 81.75 88 GLY A O 1
ATOM 635 N N . TRP A 1 89 ? -2.878 6.668 4.198 1.00 81.88 89 TRP A N 1
ATOM 636 C CA . TRP A 1 89 ? -2.331 7.482 5.286 1.00 81.88 89 TRP A CA 1
ATOM 637 C C . TRP A 1 89 ? -3.160 8.747 5.552 1.00 81.88 89 TRP A C 1
ATOM 639 O O . TRP A 1 89 ? -3.387 9.106 6.711 1.00 81.88 89 TRP A O 1
ATOM 649 N N . PHE A 1 90 ? -3.668 9.397 4.503 1.00 85.81 90 PHE A N 1
ATOM 650 C CA . PHE A 1 90 ? -4.572 10.537 4.641 1.00 85.81 90 PHE A CA 1
ATOM 651 C C . PHE A 1 90 ? -5.898 10.134 5.302 1.00 85.81 90 PHE A C 1
ATOM 653 O O . PHE A 1 90 ? -6.367 10.812 6.220 1.00 85.81 90 PHE A O 1
ATOM 660 N N . VAL A 1 91 ? -6.478 9.003 4.887 1.00 82.69 91 VAL A N 1
ATOM 661 C CA . VAL A 1 91 ? -7.676 8.437 5.528 1.00 82.69 91 VAL A CA 1
ATOM 662 C C . VAL A 1 91 ? -7.398 8.116 6.995 1.00 82.69 91 VAL A C 1
ATOM 664 O O . VAL A 1 91 ? -8.180 8.510 7.857 1.00 82.69 91 VAL A O 1
ATOM 667 N N . LEU A 1 92 ? -6.263 7.480 7.295 1.00 80.81 92 LEU A N 1
ATOM 668 C CA . LEU A 1 92 ? -5.826 7.187 8.659 1.00 80.81 92 LEU A CA 1
ATOM 669 C C . LEU A 1 92 ? -5.768 8.461 9.505 1.00 80.81 92 LEU A C 1
ATOM 671 O O . LEU A 1 92 ? -6.333 8.472 10.590 1.00 80.81 92 LEU A O 1
ATOM 675 N N . HIS A 1 93 ? -5.167 9.544 9.007 1.00 79.12 93 HIS A N 1
ATOM 676 C CA . HIS A 1 93 ? -5.110 10.823 9.725 1.00 79.12 93 HIS A CA 1
ATOM 677 C C . HIS A 1 93 ? -6.498 11.394 10.035 1.00 79.12 93 HIS A C 1
ATOM 679 O O . HIS A 1 93 ? -6.742 11.876 11.141 1.00 79.12 93 HIS A O 1
ATOM 685 N N . ARG A 1 94 ? -7.435 11.322 9.083 1.00 79.38 94 ARG A N 1
ATOM 686 C CA . ARG A 1 94 ? -8.808 11.810 9.295 1.00 79.38 94 ARG A CA 1
ATOM 687 C C . ARG A 1 94 ? -9.587 10.947 10.278 1.00 79.38 94 ARG A C 1
ATOM 689 O O . ARG A 1 94 ? -10.287 11.480 11.134 1.00 79.38 94 ARG A O 1
ATOM 696 N N . VAL A 1 95 ? -9.435 9.629 10.184 1.00 74.38 95 VAL A N 1
ATOM 697 C CA . VAL A 1 95 ? -10.054 8.685 11.119 1.00 74.38 95 VAL A CA 1
ATOM 698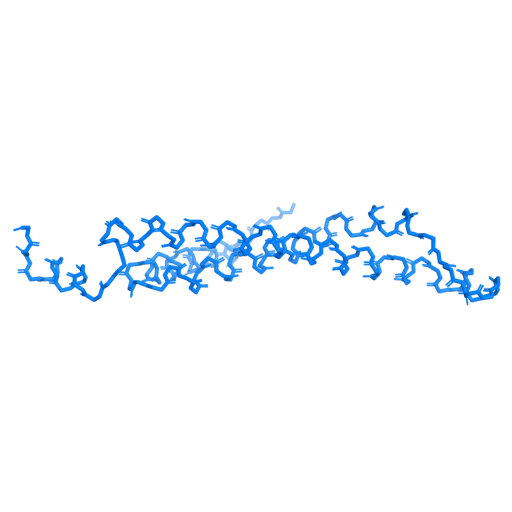 C C . VAL A 1 95 ? -9.457 8.845 12.514 1.00 74.38 95 VAL A C 1
ATOM 700 O O . VAL A 1 95 ? -10.199 8.800 13.484 1.00 74.38 95 VAL A O 1
ATOM 703 N N . GLN A 1 96 ? -8.151 9.090 12.639 1.00 69.25 96 GLN A N 1
ATOM 704 C CA . GLN A 1 96 ? -7.508 9.336 13.930 1.00 69.25 96 GLN A CA 1
ATOM 705 C C . GLN A 1 96 ? -8.077 10.572 14.626 1.00 69.25 96 GLN A C 1
ATOM 707 O O . GLN A 1 96 ? -8.442 10.461 15.793 1.00 69.25 96 GLN A O 1
ATOM 712 N N . GLY A 1 97 ? -8.242 11.690 13.909 1.00 65.06 97 GLY A N 1
ATOM 713 C CA . GLY A 1 97 ? -8.896 12.879 14.467 1.00 65.06 97 GLY A CA 1
ATOM 714 C C . GLY A 1 97 ? -10.307 12.572 14.980 1.00 65.06 97 GLY A C 1
ATOM 715 O O . GLY A 1 97 ? -10.637 12.883 16.120 1.00 65.06 97 GLY A O 1
ATOM 716 N N . ALA A 1 98 ? -11.103 11.840 14.194 1.00 65.31 98 ALA A N 1
ATOM 717 C CA . ALA A 1 98 ? -12.448 11.436 14.603 1.00 65.31 98 ALA A CA 1
ATOM 718 C C . ALA A 1 98 ? -12.457 10.445 15.786 1.00 65.31 98 ALA A C 1
ATOM 720 O O . ALA A 1 98 ? -13.354 10.490 16.625 1.00 65.31 98 ALA A O 1
ATOM 721 N N . VAL A 1 99 ? -11.483 9.535 15.872 1.00 62.22 99 VAL A N 1
ATOM 722 C CA . VAL A 1 99 ? -11.365 8.529 16.943 1.00 62.22 99 VAL A CA 1
ATOM 723 C C . VAL A 1 99 ? -10.904 9.153 18.265 1.00 62.22 99 VAL A C 1
ATOM 725 O O . VAL A 1 99 ? -11.379 8.746 19.329 1.00 62.22 99 VAL A O 1
ATOM 728 N N . GLU A 1 100 ? -10.015 10.143 18.206 1.00 62.72 100 GLU A N 1
ATOM 729 C CA . GLU A 1 100 ? -9.553 10.901 19.374 1.00 62.72 100 GLU A CA 1
ATOM 730 C C . GLU A 1 100 ? -10.668 11.806 19.928 1.00 62.72 100 GLU A C 1
ATOM 732 O O . GLU A 1 100 ? -10.856 11.868 21.142 1.00 62.72 100 GLU A O 1
ATOM 737 N N . GLU A 1 101 ? -11.490 12.406 19.061 1.00 60.09 101 GLU A N 1
ATOM 738 C CA . GLU A 1 101 ? -12.650 13.216 19.468 1.00 60.09 101 GLU A CA 1
ATOM 739 C C . GLU A 1 101 ? -13.828 12.384 20.012 1.00 60.09 101 GLU A C 1
ATOM 741 O O . GLU A 1 101 ? -14.594 12.851 20.854 1.00 60.09 101 GLU A O 1
ATOM 746 N N . SER A 1 102 ? -13.977 11.130 19.576 1.00 55.03 102 SER A N 1
ATOM 747 C CA . SER A 1 102 ? -15.141 10.286 19.896 1.00 55.03 102 SER A CA 1
ATOM 748 C C . SER A 1 102 ? -14.997 9.425 21.157 1.00 55.03 102 SER A C 1
ATOM 750 O O . SER A 1 102 ? -15.830 8.545 21.393 1.00 55.03 102 SER A O 1
ATOM 752 N N . TRP A 1 103 ? -13.954 9.638 21.976 1.00 54.75 103 TRP A N 1
ATOM 753 C CA . TRP A 1 103 ? -13.663 8.824 23.174 1.00 54.75 103 TRP A CA 1
ATOM 754 C C . TRP A 1 103 ? -13.563 7.309 22.872 1.00 54.75 103 TRP A C 1
ATOM 756 O O . TRP A 1 103 ? -13.693 6.462 23.759 1.00 54.75 103 TRP A O 1
ATOM 766 N N . LEU A 1 104 ? -13.362 6.935 21.602 1.00 50.38 104 LEU A N 1
ATOM 767 C CA . LEU A 1 104 ? -13.328 5.547 21.132 1.00 50.38 104 LEU A CA 1
ATOM 768 C C . LEU A 1 104 ? -11.960 4.887 21.329 1.00 50.38 104 LEU A C 1
ATOM 770 O O . LEU A 1 104 ? -11.903 3.661 21.387 1.00 50.38 104 LEU A O 1
ATOM 774 N N . ALA A 1 105 ? -10.892 5.670 21.488 1.00 48.09 105 ALA A N 1
ATOM 775 C CA . ALA A 1 105 ? -9.551 5.171 21.762 1.00 48.09 105 ALA A CA 1
ATOM 776 C C . ALA A 1 105 ? -9.081 5.570 23.166 1.00 48.09 105 ALA A C 1
ATOM 778 O O . ALA A 1 105 ? -8.869 6.740 23.467 1.00 48.09 105 ALA A O 1
ATOM 779 N N . GLY A 1 106 ? -8.889 4.567 24.022 1.00 49.34 106 GLY A N 1
ATOM 780 C CA . GLY A 1 106 ? -8.232 4.716 25.315 1.00 49.34 106 GLY A CA 1
ATOM 781 C C . GLY A 1 106 ? -8.384 3.463 26.189 1.00 49.34 106 GLY A C 1
ATOM 782 O O . GLY A 1 106 ? -9.388 2.757 26.060 1.00 49.34 106 GLY A O 1
ATOM 783 N N . PRO A 1 107 ? -7.450 3.204 27.131 1.00 51.53 107 PRO A N 1
ATOM 784 C CA . PRO A 1 107 ? -7.555 2.122 28.127 1.00 51.53 107 PRO A CA 1
ATOM 785 C C . PRO A 1 107 ? -8.871 2.158 28.924 1.00 51.53 107 PRO A C 1
ATOM 787 O O . PRO A 1 107 ? -9.332 1.141 29.444 1.00 51.53 107 PRO A O 1
ATOM 790 N N . ASN A 1 108 ? -9.496 3.337 28.976 1.00 51.09 108 ASN A N 1
ATOM 791 C CA . ASN A 1 108 ? -10.743 3.607 29.675 1.00 51.09 108 ASN A CA 1
ATOM 792 C C . ASN A 1 108 ? -11.949 2.843 29.109 1.00 51.09 108 ASN A C 1
ATOM 794 O O . ASN A 1 108 ? -12.878 2.601 29.870 1.00 51.09 108 ASN A O 1
ATOM 798 N N . LYS A 1 109 ? -11.955 2.398 27.839 1.00 55.72 109 LYS A N 1
ATOM 799 C CA . LYS A 1 109 ? -13.063 1.566 27.318 1.00 55.72 109 LYS A CA 1
ATOM 800 C C . LYS A 1 109 ? -12.974 0.114 27.752 1.00 55.72 109 LYS A C 1
ATOM 802 O O . LYS A 1 109 ? -13.986 -0.450 28.146 1.00 55.72 109 LYS A O 1
ATOM 807 N N . THR A 1 110 ? -11.787 -0.485 27.734 1.00 53.75 110 THR A N 1
ATOM 808 C CA . THR A 1 110 ? -11.606 -1.863 28.210 1.00 53.75 110 THR A CA 1
ATOM 809 C C . THR A 1 110 ? -11.862 -1.939 29.711 1.00 53.75 110 THR A C 1
ATOM 811 O O . THR A 1 110 ? -12.519 -2.865 30.168 1.00 53.75 110 THR A O 1
ATOM 814 N N . LEU A 1 111 ? -11.419 -0.931 30.472 1.00 51.06 111 LEU A N 1
ATOM 815 C CA . LEU A 1 111 ? -11.730 -0.816 31.897 1.00 51.06 111 LEU A CA 1
ATOM 816 C C . LEU A 1 111 ? -13.215 -0.488 32.139 1.00 51.06 111 LEU A C 1
ATOM 818 O O . LEU A 1 111 ? -13.840 -1.152 32.951 1.00 51.06 111 LEU A O 1
ATOM 822 N N . GLY A 1 112 ? -13.824 0.447 31.408 1.00 56.56 112 GLY A N 1
ATOM 823 C CA . GLY A 1 112 ? -15.255 0.762 31.535 1.00 56.56 112 GLY A CA 1
ATOM 824 C C . GLY A 1 112 ? -16.172 -0.413 31.175 1.00 56.56 112 GLY A C 1
ATOM 825 O O . GLY A 1 112 ? -17.151 -0.666 31.871 1.00 56.56 112 GLY A O 1
ATOM 826 N N . PHE A 1 113 ? -15.814 -1.196 30.153 1.00 57.59 113 PHE A N 1
ATOM 827 C CA . PHE A 1 113 ? -16.529 -2.410 29.751 1.00 57.59 113 PHE A CA 1
ATOM 828 C C . PHE A 1 113 ? -16.322 -3.573 30.737 1.00 57.59 113 PHE A C 1
ATOM 830 O O . PHE A 1 113 ? -17.278 -4.276 31.050 1.00 57.59 113 PHE A O 1
ATOM 837 N N . LEU A 1 114 ? -15.103 -3.770 31.259 1.00 55.41 114 LEU A N 1
ATOM 838 C CA . LEU A 1 114 ? -14.812 -4.820 32.249 1.00 55.41 114 LEU A CA 1
ATOM 839 C C . LEU A 1 114 ? -15.340 -4.496 33.654 1.00 55.41 114 LEU A C 1
ATOM 841 O O . LEU A 1 114 ? -15.647 -5.417 34.406 1.00 55.41 114 LEU A O 1
ATOM 845 N N . PHE A 1 115 ? -15.449 -3.214 34.009 1.00 58.97 115 PHE A N 1
ATOM 846 C CA . PHE A 1 115 ? -15.853 -2.759 35.344 1.00 58.97 115 PHE A CA 1
ATOM 847 C C . PHE A 1 115 ? -17.236 -2.082 35.384 1.00 58.97 115 PHE A C 1
ATOM 849 O O . PHE A 1 115 ? -17.607 -1.528 36.414 1.00 58.97 115 PHE A O 1
ATOM 856 N N . GLY A 1 116 ? -18.030 -2.164 34.309 1.00 46.75 116 GLY A N 1
ATOM 857 C CA . GLY A 1 116 ? -19.447 -1.770 34.312 1.00 46.75 116 GLY A CA 1
ATOM 858 C C . GLY A 1 116 ? -19.716 -0.265 34.427 1.00 46.75 116 GLY A C 1
ATOM 859 O O . GLY A 1 116 ? -20.774 0.124 34.915 1.00 46.75 116 GLY A O 1
ATOM 860 N N . GLY A 1 117 ? -18.778 0.577 33.998 1.00 51.38 117 GLY A N 1
ATOM 861 C CA . GLY A 1 117 ? -18.947 2.030 33.990 1.00 51.38 117 GLY A CA 1
ATOM 862 C C . GLY A 1 117 ? -19.609 2.510 32.701 1.00 51.38 117 GLY A C 1
ATOM 863 O O . GLY A 1 117 ? -18.905 2.780 31.726 1.00 51.38 117 GLY A O 1
ATOM 864 N N . LEU A 1 118 ? -20.942 2.597 32.710 1.00 47.00 118 LEU A N 1
ATOM 865 C CA . LEU A 1 118 ? -21.687 3.597 31.935 1.00 47.00 118 LEU A CA 1
ATOM 866 C C . LEU A 1 118 ? -21.774 4.890 32.750 1.00 47.00 118 LEU A C 1
ATOM 868 O O . LEU A 1 118 ? -22.021 4.782 33.973 1.00 47.00 118 LEU A O 1
#

Secondary structure (DSSP, 8-state):
-PPPHHHHHHHHHHHHHHHHHHHTTTHHHHHHHHHHHHHHHHHHHHHHHHHTTS--TT--HHHHHHHHHHHHHHHHHHHHHHHHHHHHHHHHHHHHHHHHHTT-SSHHHHHHHHTT--

Radius of gyration: 21.04 Å; chains: 1; bounding box: 42×38×63 Å

pLDDT: mean 74.06, std 12.24, range [46.75, 90.0]

Sequence (118 aa):
MSVSVADVGFGLLMAVSAFWGLQRGLAKEVLSVAILALAILGASLFGAELGSVLPLIGLDEAAEEALGPDIQRFLGSGITFVLFYLAGWFVLHRVQGAVEESWLAGPNKTLGFLFGGL

Foldseek 3Di:
DDCDPVNVVVVVVLVVVLVVCLQQLVVLVSLLVVLQVVLQVQLVPCLQVQLVPDDPPPDDPVCCVVCVSVVSSVVSSVVSSVVSSVVSVVVSVVVVVVCVVVVSGDPCSVCCVVVVPD